Protein AF-A0A7C9NUC0-F1 (afdb_monomer)

Nearest PDB structures (foldseek):
  5qsu-assembly3_B  TM=4.603E-01  e=1.246E-01  Homo sapiens
  5qsv-assembly4_D  TM=4.803E-01  e=3.382E-01  Homo sapiens
  5qsu-assembly2_A  TM=4.669E-01  e=3.556E-01  Homo sapiens
  6qnx-assembly1_A  TM=5.138E-01  e=7.521E-01  Homo sapiens
  4pju-assembly1_A  TM=4.993E-01  e=2.493E+00  Homo sapiens

Structure (mmCIF, N/CA/C/O backbone):
data_AF-A0A7C9NUC0-F1
#
_entry.id   AF-A0A7C9NUC0-F1
#
loop_
_atom_site.group_PDB
_atom_site.id
_atom_site.type_symbol
_atom_site.label_atom_id
_atom_site.label_alt_id
_atom_site.label_comp_id
_atom_site.label_asym_id
_atom_site.label_entity_id
_atom_site.label_seq_id
_atom_site.pdbx_PDB_ins_code
_atom_site.Cartn_x
_atom_site.Cartn_y
_atom_site.Cartn_z
_atom_site.occupancy
_atom_site.B_iso_or_equiv
_atom_site.auth_seq_id
_atom_site.auth_comp_id
_atom_site.auth_asym_id
_atom_site.auth_atom_id
_atom_site.pdbx_PDB_model_num
ATOM 1 N N . MET A 1 1 ? -15.588 -5.111 8.186 1.00 66.38 1 MET A N 1
ATOM 2 C CA . MET A 1 1 ? -14.900 -4.968 9.489 1.00 66.38 1 MET A CA 1
ATOM 3 C C . MET A 1 1 ? -15.494 -3.888 10.402 1.00 66.38 1 MET A C 1
ATOM 5 O O . MET A 1 1 ? -15.656 -4.161 11.584 1.00 66.38 1 MET A O 1
ATOM 9 N N . ALA A 1 2 ? -15.880 -2.711 9.882 1.00 66.44 2 ALA A N 1
ATOM 10 C CA . ALA A 1 2 ? -16.471 -1.607 10.663 1.00 66.44 2 ALA A CA 1
ATOM 11 C C . ALA A 1 2 ? -17.592 -2.031 11.632 1.00 66.44 2 ALA A C 1
ATOM 13 O O . ALA A 1 2 ? -17.482 -1.802 12.828 1.00 66.44 2 ALA A O 1
ATOM 14 N N . LYS A 1 3 ? -18.603 -2.763 11.139 1.00 72.12 3 LYS A N 1
ATOM 15 C CA . LYS A 1 3 ? -19.740 -3.233 11.955 1.00 72.12 3 LYS A CA 1
ATOM 16 C C . LYS A 1 3 ? -19.327 -4.119 13.139 1.00 72.12 3 LYS A C 1
ATOM 18 O O . LYS A 1 3 ? -19.932 -4.045 14.199 1.00 72.12 3 LYS A O 1
ATOM 23 N N . ILE A 1 4 ? -18.292 -4.950 12.968 1.00 71.19 4 ILE A N 1
ATOM 24 C CA . ILE A 1 4 ? -17.773 -5.813 14.043 1.00 71.19 4 ILE A CA 1
ATOM 25 C C . ILE A 1 4 ? -17.017 -4.965 15.064 1.00 71.19 4 ILE A C 1
ATOM 27 O O . ILE A 1 4 ? -17.212 -5.146 16.255 1.00 71.19 4 ILE A O 1
ATOM 31 N N . ALA A 1 5 ? -16.191 -4.019 14.611 1.00 70.19 5 ALA A N 1
ATOM 32 C CA . ALA A 1 5 ? -15.459 -3.106 15.487 1.00 70.19 5 ALA A CA 1
ATOM 33 C C . ALA A 1 5 ? -16.398 -2.182 16.288 1.00 70.19 5 ALA A C 1
ATOM 35 O O . ALA A 1 5 ? -16.154 -1.893 17.456 1.00 70.19 5 ALA A O 1
ATOM 36 N N . GLU A 1 6 ? -17.495 -1.732 15.684 1.00 77.50 6 GLU A N 1
ATOM 37 C CA . GLU A 1 6 ? -18.514 -0.929 16.363 1.00 77.50 6 GLU A CA 1
ATOM 38 C C . GLU A 1 6 ? -19.279 -1.730 17.420 1.00 77.50 6 GLU A C 1
ATOM 40 O O . GLU A 1 6 ? -19.514 -1.203 18.505 1.00 77.50 6 GLU A O 1
ATOM 45 N N . ALA A 1 7 ? -19.610 -2.992 17.132 1.00 77.62 7 ALA A N 1
ATOM 46 C CA . ALA A 1 7 ? -20.340 -3.863 18.052 1.00 77.62 7 ALA A CA 1
ATOM 47 C C . ALA A 1 7 ? -19.453 -4.459 19.165 1.00 77.62 7 ALA A C 1
ATOM 49 O O . ALA A 1 7 ? -19.834 -4.441 20.331 1.00 77.62 7 ALA A O 1
ATOM 50 N N . GLU A 1 8 ? -18.266 -4.969 18.822 1.00 89.44 8 GLU A N 1
ATOM 51 C CA . GLU A 1 8 ? -17.305 -5.618 19.725 1.00 89.44 8 GLU A CA 1
ATOM 52 C C . GLU A 1 8 ? -15.861 -5.401 19.233 1.00 89.44 8 GLU A C 1
ATOM 54 O O . GLU A 1 8 ? -15.294 -6.208 18.485 1.00 89.44 8 GLU A O 1
ATOM 59 N N . MET A 1 9 ? -15.217 -4.334 19.718 1.00 92.25 9 MET A N 1
ATOM 60 C CA . MET A 1 9 ? -13.815 -4.039 19.387 1.00 92.25 9 MET A CA 1
ATOM 61 C C . MET A 1 9 ? -12.869 -5.209 19.677 1.00 92.25 9 MET A C 1
ATOM 63 O O . MET A 1 9 ? -11.966 -5.457 18.885 1.00 92.25 9 MET A O 1
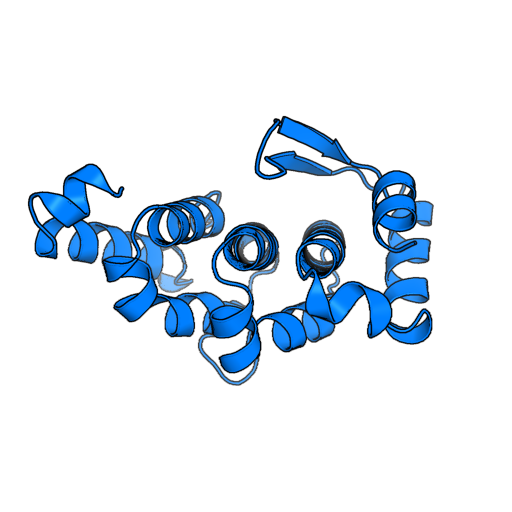ATOM 67 N N . GLU A 1 10 ? -13.075 -5.970 20.756 1.00 92.38 10 GLU A N 1
ATOM 68 C CA . GLU A 1 10 ? -12.167 -7.076 21.080 1.00 92.38 10 GLU A CA 1
ATOM 69 C C . GLU A 1 10 ? -12.236 -8.210 20.051 1.00 92.38 10 GLU A C 1
ATOM 71 O O . GLU A 1 10 ? -11.204 -8.766 19.673 1.00 92.38 10 GLU A O 1
ATOM 76 N N . ARG A 1 11 ? -13.420 -8.496 19.491 1.00 91.44 11 ARG A N 1
ATOM 77 C CA . ARG A 1 11 ? -13.532 -9.443 18.370 1.00 91.44 11 ARG A CA 1
ATOM 78 C C . ARG A 1 11 ? -12.803 -8.930 17.138 1.00 91.44 11 ARG A C 1
ATOM 80 O O . ARG A 1 11 ? -12.130 -9.705 16.459 1.00 91.44 11 ARG A O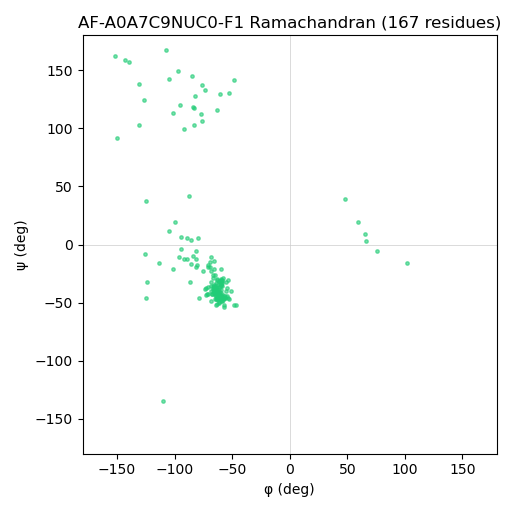 1
ATOM 87 N N . ALA A 1 12 ? -12.899 -7.630 16.869 1.00 93.06 12 ALA A N 1
ATOM 88 C CA . ALA A 1 12 ? -12.171 -7.022 15.767 1.00 93.06 12 ALA A CA 1
ATOM 89 C C . ALA A 1 12 ? -10.645 -7.141 15.956 1.00 93.06 12 ALA A C 1
ATOM 91 O O . ALA A 1 12 ? -9.950 -7.524 15.015 1.00 93.06 12 ALA A O 1
ATOM 92 N N . ARG A 1 13 ? -10.131 -6.928 17.175 1.00 95.44 13 ARG A N 1
ATOM 93 C CA . ARG A 1 13 ? -8.708 -7.132 17.503 1.00 95.44 13 ARG A CA 1
ATOM 94 C C . ARG A 1 13 ? -8.268 -8.584 17.354 1.00 95.44 13 ARG A C 1
ATOM 96 O O . ARG A 1 13 ? -7.185 -8.827 16.835 1.00 95.44 13 ARG A O 1
ATOM 103 N N . ILE A 1 14 ? -9.094 -9.557 17.753 1.00 95.62 14 ILE A N 1
ATOM 104 C CA . ILE A 1 14 ? -8.794 -10.987 17.548 1.00 95.62 14 ILE A CA 1
ATOM 105 C C . ILE A 1 14 ? -8.576 -11.285 16.063 1.00 95.62 14 ILE A C 1
ATOM 107 O O . ILE A 1 14 ? -7.626 -11.982 15.712 1.00 95.62 14 ILE A O 1
ATOM 111 N N . ILE A 1 15 ? -9.431 -10.754 15.188 1.00 94.12 15 ILE A N 1
ATOM 112 C CA . ILE A 1 15 ? -9.296 -10.948 13.740 1.00 94.12 15 ILE A CA 1
ATOM 113 C C . ILE A 1 15 ? -8.007 -10.293 13.226 1.00 94.12 15 ILE A C 1
ATOM 115 O O . ILE A 1 15 ? -7.275 -10.935 12.481 1.00 94.12 15 ILE A O 1
ATOM 119 N N . ILE A 1 16 ? -7.682 -9.072 13.662 1.00 96.31 16 ILE A N 1
ATOM 120 C CA . ILE A 1 16 ? -6.427 -8.409 13.271 1.00 96.31 16 ILE A CA 1
ATOM 121 C C . ILE A 1 16 ? -5.206 -9.202 13.744 1.00 96.31 16 ILE A C 1
ATOM 123 O O . ILE A 1 16 ? -4.309 -9.459 12.949 1.00 96.31 16 ILE A O 1
ATOM 127 N N . ARG A 1 17 ? -5.196 -9.692 14.989 1.00 95.50 17 ARG A N 1
ATOM 128 C CA . ARG A 1 17 ? -4.115 -10.555 15.497 1.00 95.50 17 ARG A CA 1
ATOM 129 C C . ARG A 1 17 ? -3.963 -11.841 14.680 1.00 95.50 17 ARG A C 1
ATOM 131 O O . ARG A 1 17 ? -2.844 -12.298 14.480 1.00 95.50 17 ARG A O 1
ATOM 138 N N . ARG A 1 18 ? -5.062 -12.410 14.169 1.00 93.94 18 ARG A N 1
ATOM 139 C CA . ARG A 1 18 ? -5.005 -13.559 13.247 1.00 93.94 18 ARG A CA 1
ATOM 140 C C . ARG A 1 18 ? -4.397 -13.182 11.898 1.00 93.94 18 ARG A C 1
ATOM 142 O O . ARG A 1 18 ? -3.577 -13.939 11.401 1.00 93.94 18 ARG A O 1
ATOM 149 N N . LEU A 1 19 ? -4.763 -12.032 11.328 1.00 94.88 19 LEU A N 1
ATOM 150 C CA . LEU A 1 19 ? -4.150 -11.525 10.092 1.00 94.88 19 LEU A CA 1
ATOM 151 C C . LEU A 1 19 ? -2.642 -11.304 10.283 1.00 94.88 19 LEU A C 1
ATOM 153 O O . LEU A 1 19 ? -1.857 -11.780 9.474 1.00 94.88 19 LEU A O 1
ATOM 157 N N . MET A 1 20 ? -2.234 -10.685 11.394 1.00 94.12 20 MET A N 1
ATOM 158 C CA . MET A 1 20 ? -0.820 -10.505 11.747 1.00 94.12 20 MET A CA 1
ATOM 159 C C . MET A 1 20 ? -0.074 -11.837 11.864 1.00 94.12 20 MET A C 1
ATOM 161 O O . MET A 1 20 ? 1.037 -11.957 11.363 1.00 94.12 20 MET A O 1
ATOM 165 N N . TRP A 1 21 ? -0.686 -12.849 12.491 1.00 91.38 21 TRP A N 1
ATOM 166 C CA . TRP A 1 21 ? -0.093 -14.184 12.568 1.00 91.38 21 TRP A CA 1
ATOM 167 C C . TRP A 1 21 ? 0.063 -14.825 11.186 1.00 91.38 21 TRP A C 1
ATOM 169 O O . TRP A 1 21 ? 1.095 -15.416 10.916 1.00 91.38 21 TRP A O 1
ATOM 179 N N . MET A 1 22 ? -0.916 -14.676 10.290 1.00 90.69 22 MET A N 1
ATOM 180 C CA . MET A 1 22 ? -0.830 -15.217 8.925 1.00 90.69 22 MET A CA 1
ATOM 181 C C . MET A 1 22 ? 0.202 -14.506 8.038 1.00 90.69 22 MET A C 1
ATOM 183 O O . MET A 1 22 ? 0.598 -15.069 7.023 1.00 90.69 22 MET A O 1
ATOM 187 N N . LEU A 1 23 ? 0.618 -13.287 8.395 1.00 89.31 23 LEU A N 1
ATOM 188 C CA . LEU A 1 23 ? 1.748 -12.605 7.756 1.00 89.31 23 LEU A CA 1
ATOM 189 C C . LEU A 1 23 ? 3.099 -13.066 8.312 1.00 89.31 23 LEU A C 1
ATOM 191 O O . LEU A 1 23 ? 4.121 -12.753 7.721 1.00 89.31 23 LEU A O 1
ATOM 195 N N . ASN A 1 24 ? 3.125 -13.793 9.430 1.00 84.19 24 ASN A N 1
ATOM 196 C CA . ASN A 1 24 ? 4.364 -14.342 9.964 1.00 84.19 24 ASN A CA 1
ATOM 197 C C . ASN A 1 24 ? 4.794 -15.572 9.145 1.00 84.19 24 ASN A C 1
ATOM 199 O O . ASN A 1 24 ? 3.970 -16.439 8.833 1.00 84.19 24 ASN A O 1
ATOM 203 N N . GLU A 1 25 ? 6.087 -15.674 8.848 1.00 73.12 25 GLU A N 1
ATOM 204 C CA . GLU A 1 25 ? 6.694 -16.804 8.137 1.00 73.12 25 GLU A CA 1
ATOM 205 C C . GLU A 1 25 ? 6.495 -18.133 8.884 1.00 73.12 25 GLU A C 1
ATOM 207 O O . GLU A 1 25 ? 6.291 -19.179 8.265 1.00 73.12 25 GLU A O 1
ATOM 212 N N . GLU A 1 26 ? 6.434 -18.093 10.219 1.00 74.81 26 GLU A N 1
ATOM 213 C CA . GLU A 1 26 ? 6.168 -19.265 11.068 1.00 74.81 26 GLU A CA 1
ATOM 214 C C . GLU A 1 26 ? 4.755 -19.849 10.897 1.00 74.81 26 GLU A C 1
ATOM 216 O O . GLU A 1 26 ? 4.483 -20.969 11.335 1.00 74.81 26 GLU A O 1
ATOM 221 N N . SER A 1 27 ? 3.832 -19.122 10.261 1.00 75.31 27 SER A N 1
ATOM 222 C CA . SER A 1 27 ? 2.452 -19.584 10.083 1.00 75.31 27 SER A CA 1
ATOM 223 C C . SER A 1 27 ? 2.314 -20.742 9.091 1.00 75.31 27 SER A C 1
ATOM 225 O O . SER A 1 27 ? 1.275 -21.406 9.073 1.00 75.31 27 SER A O 1
ATOM 227 N N . GLY A 1 28 ? 3.329 -20.974 8.248 1.00 66.56 28 GLY A N 1
ATOM 228 C CA . GLY A 1 28 ? 3.306 -21.986 7.187 1.00 66.56 28 GLY A CA 1
ATOM 229 C C . GLY A 1 28 ? 2.300 -21.702 6.060 1.00 66.56 28 GLY A C 1
ATOM 230 O O . GLY A 1 28 ? 2.147 -22.524 5.155 1.00 66.56 28 GLY A O 1
ATOM 231 N N . GLY A 1 29 ? 1.602 -20.562 6.101 1.00 69.75 29 GLY A N 1
ATOM 232 C CA . GLY A 1 29 ? 0.685 -20.103 5.063 1.00 69.75 29 GLY A CA 1
ATOM 233 C C . GLY A 1 29 ? 1.356 -19.104 4.124 1.00 69.75 29 GLY A C 1
ATOM 234 O O . GLY A 1 29 ? 2.211 -18.330 4.529 1.00 69.75 29 GLY A O 1
ATOM 235 N N . MET A 1 30 ? 0.941 -19.071 2.857 1.00 67.81 30 MET A N 1
ATOM 236 C CA . MET A 1 30 ? 1.545 -18.170 1.864 1.00 67.81 30 MET A CA 1
ATOM 237 C C . MET A 1 30 ? 1.034 -16.706 1.941 1.00 67.81 30 MET A C 1
ATOM 239 O O . MET A 1 30 ? 1.352 -15.909 1.066 1.00 67.81 30 MET A O 1
ATOM 243 N N . GLY A 1 31 ? 0.207 -16.346 2.934 1.00 72.81 31 GLY A N 1
ATOM 244 C CA . GLY A 1 31 ? -0.205 -14.953 3.201 1.00 72.81 31 GLY A CA 1
ATOM 245 C C . GLY A 1 31 ? -1.066 -14.249 2.133 1.00 72.81 31 GLY A C 1
ATOM 246 O O . GLY A 1 31 ? -1.291 -13.044 2.236 1.00 72.81 31 GLY A O 1
ATOM 247 N N . TRP A 1 32 ? -1.568 -14.956 1.112 1.00 82.56 32 TRP A N 1
ATOM 248 C CA . TRP A 1 32 ? -2.317 -14.354 -0.005 1.00 82.56 32 TRP A CA 1
ATOM 249 C C . TRP A 1 32 ? -3.590 -13.653 0.475 1.00 82.56 32 TRP A C 1
ATOM 251 O O . TRP A 1 32 ? -4.397 -14.244 1.194 1.00 82.56 32 TRP A O 1
ATOM 261 N N . GLY A 1 33 ? -3.795 -12.404 0.055 1.00 88.75 33 GLY A N 1
ATOM 262 C CA . GLY A 1 33 ? -4.985 -11.626 0.411 1.00 88.75 33 GLY A CA 1
ATOM 263 C C . GLY A 1 33 ? -4.987 -11.087 1.847 1.00 88.75 33 GLY A C 1
ATOM 264 O O . GLY A 1 33 ? -5.910 -10.362 2.226 1.00 88.75 33 GLY A O 1
ATOM 265 N N . VAL A 1 34 ? -3.998 -11.449 2.676 1.00 94.31 34 VAL A N 1
ATOM 266 C CA . VAL A 1 34 ? -3.957 -11.052 4.090 1.00 94.31 34 VAL A CA 1
ATOM 267 C C . VAL A 1 34 ? -3.624 -9.570 4.226 1.00 94.31 34 VAL A C 1
ATOM 269 O O . VAL A 1 34 ? -4.279 -8.881 5.010 1.00 94.31 34 VAL A O 1
ATOM 272 N N . GLY A 1 35 ? -2.663 -9.069 3.443 1.00 96.19 35 GLY A N 1
ATOM 273 C CA . GLY A 1 35 ? -2.324 -7.645 3.404 1.00 96.19 35 GLY A CA 1
ATOM 274 C C . GLY A 1 35 ? -3.527 -6.798 2.987 1.00 96.19 35 GLY A C 1
ATOM 275 O O . GLY A 1 35 ? -3.913 -5.871 3.697 1.00 96.19 35 GLY A O 1
ATOM 276 N N . GLU A 1 36 ? -4.208 -7.191 1.914 1.00 96.94 36 GLU A N 1
ATOM 277 C CA . GLU A 1 36 ? -5.387 -6.501 1.394 1.00 96.94 36 GLU A CA 1
ATOM 278 C C . GLU A 1 36 ? -6.540 -6.503 2.406 1.00 96.94 36 GLU A C 1
ATOM 280 O O . GLU A 1 36 ? -7.136 -5.460 2.686 1.00 96.94 36 GLU A O 1
ATOM 285 N N . GLY A 1 37 ? -6.830 -7.659 3.011 1.00 96.62 37 GLY A N 1
ATOM 286 C CA . GLY A 1 37 ? -7.873 -7.786 4.029 1.00 96.62 37 GLY A CA 1
ATOM 287 C C . GLY A 1 37 ? -7.582 -6.968 5.289 1.00 96.62 37 GLY A C 1
ATOM 288 O O . GLY A 1 37 ? -8.500 -6.391 5.882 1.00 96.62 37 GLY A O 1
ATOM 289 N N . TYR A 1 38 ? -6.313 -6.880 5.688 1.00 97.81 38 TYR A N 1
ATOM 290 C CA . TYR A 1 38 ? -5.881 -6.046 6.805 1.00 97.81 38 TYR A CA 1
ATOM 291 C C . TYR A 1 38 ? -6.024 -4.557 6.452 1.00 97.81 38 TYR A C 1
ATOM 293 O O . TYR A 1 38 ? -6.681 -3.827 7.198 1.00 97.81 38 TYR A O 1
ATOM 301 N N . ALA A 1 39 ? -5.546 -4.107 5.292 1.00 98.31 39 ALA A N 1
ATOM 302 C CA . ALA A 1 39 ? -5.735 -2.724 4.853 1.00 98.31 39 ALA A CA 1
ATOM 303 C C . ALA A 1 39 ? -7.213 -2.326 4.777 1.00 98.31 39 ALA A C 1
ATOM 305 O O . ALA A 1 39 ? -7.585 -1.292 5.324 1.00 98.31 39 ALA A O 1
ATOM 306 N N . GLU A 1 40 ? -8.083 -3.155 4.197 1.00 97.88 40 GLU A N 1
ATOM 307 C CA . GLU A 1 40 ? -9.526 -2.880 4.121 1.00 97.88 40 GLU A CA 1
ATOM 308 C C . GLU A 1 40 ? -10.187 -2.838 5.508 1.00 97.88 40 GLU A C 1
ATOM 310 O O . GLU A 1 40 ? -11.088 -2.031 5.770 1.00 97.88 40 GLU A O 1
ATOM 315 N N . ALA A 1 41 ? -9.720 -3.664 6.448 1.00 97.75 41 ALA A N 1
ATOM 316 C CA . ALA A 1 41 ? -10.164 -3.591 7.834 1.00 97.75 41 ALA A CA 1
ATOM 317 C C . ALA A 1 41 ? -9.837 -2.234 8.475 1.00 97.75 41 ALA A C 1
ATOM 319 O O . ALA A 1 41 ? -10.700 -1.667 9.157 1.00 97.75 41 ALA A O 1
ATOM 320 N N . LEU A 1 42 ? -8.632 -1.711 8.234 1.00 98.50 42 LEU A N 1
ATOM 321 C CA . LEU A 1 42 ? -8.208 -0.392 8.706 1.00 98.50 42 LEU A CA 1
ATOM 322 C C . LEU A 1 42 ? -8.935 0.735 7.960 1.00 98.50 42 LEU A C 1
ATOM 324 O O . LEU A 1 42 ? -9.431 1.661 8.599 1.00 98.50 42 LEU A O 1
ATOM 328 N N . PHE A 1 43 ? -9.085 0.620 6.639 1.00 98.25 43 PHE A N 1
ATOM 329 C CA . PHE A 1 43 ? -9.761 1.591 5.774 1.00 98.25 43 PHE A CA 1
ATOM 330 C C . PHE A 1 43 ? -11.194 1.878 6.241 1.00 98.25 43 PHE A C 1
ATOM 332 O O . PHE A 1 43 ? -11.667 3.020 6.230 1.00 98.25 43 PHE A O 1
ATOM 339 N N . HIS A 1 44 ? -11.895 0.832 6.678 1.00 96.81 44 HIS A N 1
ATOM 340 C CA . HIS A 1 44 ? -13.282 0.926 7.116 1.00 96.81 44 HIS A CA 1
ATOM 341 C C . HIS A 1 44 ? -13.464 1.182 8.618 1.00 96.81 44 HIS A C 1
ATOM 343 O O . HIS A 1 44 ? -14.579 1.503 9.025 1.00 96.81 44 HIS A O 1
ATOM 349 N N . SER A 1 45 ? -12.428 1.059 9.451 1.00 96.88 45 SER A N 1
ATOM 350 C CA . SER A 1 45 ? -12.537 1.232 10.905 1.00 96.88 45 SER A CA 1
ATOM 351 C C . SER A 1 45 ? -11.455 2.159 11.439 1.00 96.88 45 SER A C 1
ATOM 353 O O . SER A 1 45 ? -10.322 1.747 11.682 1.00 96.88 45 SER A O 1
ATOM 355 N N . GLU A 1 46 ? -11.832 3.405 11.731 1.00 95.12 46 GLU A N 1
ATOM 356 C CA . GLU A 1 46 ? -10.902 4.390 12.28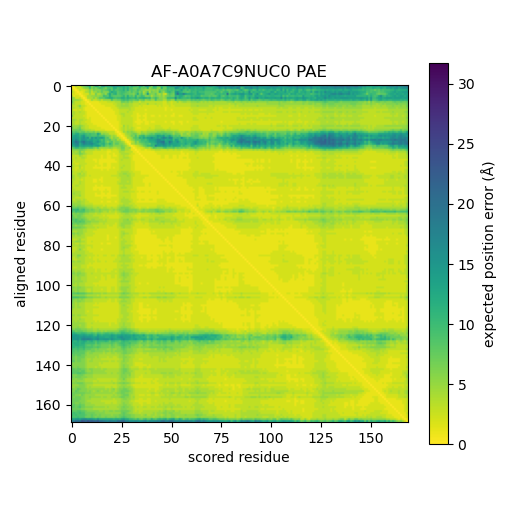9 1.00 95.12 46 GLU A CA 1
ATOM 357 C C . GLU A 1 46 ? -10.309 3.930 13.632 1.00 95.12 46 GLU A C 1
ATOM 359 O O . GLU A 1 46 ? -9.144 4.201 13.920 1.00 95.12 46 GLU A O 1
ATOM 364 N N . LYS A 1 47 ? -11.085 3.189 14.439 1.00 95.81 47 LYS A N 1
ATOM 365 C CA . LYS A 1 47 ? -10.609 2.624 15.709 1.00 95.81 47 LYS A CA 1
ATOM 366 C C . LYS A 1 47 ? -9.498 1.594 15.488 1.00 95.81 47 LYS A C 1
ATOM 368 O O . LYS A 1 47 ? -8.486 1.657 16.173 1.00 95.81 47 LYS A O 1
ATOM 373 N N . LEU A 1 48 ? -9.656 0.690 14.515 1.00 97.19 48 LEU A N 1
ATOM 374 C CA . LEU A 1 48 ? -8.598 -0.268 14.175 1.00 97.19 48 LEU A CA 1
ATOM 375 C C . LEU A 1 48 ? -7.393 0.443 13.562 1.00 97.19 48 LEU A C 1
ATOM 377 O O . LEU A 1 48 ? -6.267 0.165 13.952 1.00 97.19 48 LEU A O 1
ATOM 381 N N . LYS A 1 49 ? -7.615 1.405 12.658 1.00 97.88 49 LYS A N 1
ATOM 382 C CA . LYS A 1 49 ? -6.541 2.218 12.069 1.00 97.88 49 LYS A CA 1
ATOM 383 C C . LYS A 1 49 ? -5.687 2.883 13.147 1.00 97.88 49 LYS A C 1
ATOM 385 O O . LYS A 1 49 ? -4.466 2.832 13.061 1.00 97.88 49 LYS A O 1
ATOM 390 N N . LYS A 1 50 ? -6.305 3.455 14.187 1.00 97.50 50 LYS A N 1
ATOM 391 C CA . LYS A 1 50 ? -5.582 4.069 15.317 1.00 97.50 50 LYS A CA 1
ATOM 392 C C . LYS A 1 50 ? -4.671 3.090 16.062 1.00 97.50 50 LYS A C 1
ATOM 394 O O . LYS A 1 50 ? -3.620 3.508 16.526 1.00 97.50 50 LYS A O 1
ATOM 399 N N . GLU A 1 51 ? -5.061 1.824 16.177 1.00 97.69 51 GLU A N 1
ATOM 400 C CA . GLU A 1 51 ? -4.289 0.811 16.909 1.00 97.69 51 GLU A CA 1
ATOM 401 C C . GLU A 1 51 ? -3.221 0.127 16.045 1.00 97.69 51 GLU A C 1
ATOM 403 O O . GLU A 1 51 ? -2.174 -0.261 16.554 1.00 97.69 51 GLU A O 1
ATOM 408 N N . TYR A 1 52 ? -3.478 -0.025 14.745 1.00 98.38 52 TYR A N 1
ATOM 409 C CA . TYR A 1 52 ? -2.767 -1.003 13.922 1.00 98.38 52 TYR A CA 1
ATOM 410 C C . TYR A 1 52 ? -2.096 -0.439 12.669 1.00 98.38 52 TYR A C 1
ATOM 412 O O . TYR A 1 52 ? -1.335 -1.162 12.031 1.00 98.38 52 TYR A O 1
ATOM 420 N N . LEU A 1 53 ? -2.320 0.832 12.313 1.00 98.56 53 LEU A N 1
ATOM 421 C CA . LEU A 1 53 ? -1.722 1.414 11.106 1.00 98.56 53 LEU A CA 1
ATOM 422 C C . LEU A 1 53 ? -0.193 1.329 11.123 1.00 98.56 53 LEU A C 1
ATOM 424 O O . LEU A 1 53 ? 0.396 0.871 10.155 1.00 98.56 53 LEU A O 1
ATOM 428 N N . GLN A 1 54 ? 0.451 1.707 12.227 1.00 98.12 54 GLN A N 1
ATOM 429 C CA . GLN A 1 54 ? 1.912 1.659 12.323 1.00 98.12 54 GLN A CA 1
ATOM 430 C C . GLN A 1 54 ? 2.459 0.234 12.157 1.00 98.12 54 GLN A C 1
ATOM 432 O O . GLN A 1 54 ? 3.457 0.041 11.473 1.00 98.12 54 GLN A O 1
ATOM 437 N N . VAL A 1 55 ? 1.784 -0.762 12.742 1.00 97.62 55 VAL A N 1
ATOM 438 C CA . VAL A 1 55 ? 2.163 -2.177 12.607 1.00 97.62 55 VAL A CA 1
ATOM 439 C C . VAL A 1 55 ? 1.985 -2.652 11.167 1.00 97.62 55 VAL A C 1
ATOM 441 O O . VAL A 1 55 ? 2.829 -3.369 10.651 1.00 97.62 55 VAL A O 1
ATOM 444 N N . TYR A 1 56 ? 0.902 -2.239 10.506 1.00 98.06 56 TYR A N 1
ATOM 445 C CA . TYR A 1 56 ? 0.665 -2.555 9.101 1.00 98.06 56 TYR A CA 1
ATOM 446 C C . TYR A 1 56 ? 1.771 -1.994 8.195 1.00 98.06 56 TYR A C 1
ATOM 448 O O . TYR A 1 56 ? 2.305 -2.710 7.353 1.00 98.06 56 TYR A O 1
ATOM 456 N N . LEU A 1 57 ? 2.139 -0.722 8.388 1.00 98.19 57 LEU A N 1
ATOM 457 C CA . LEU A 1 57 ? 3.182 -0.065 7.596 1.00 98.19 57 LEU A CA 1
ATOM 458 C C . LEU A 1 57 ? 4.566 -0.678 7.841 1.00 98.19 57 LEU A C 1
ATOM 460 O O . LEU A 1 57 ? 5.356 -0.788 6.905 1.00 98.19 57 LEU A O 1
ATOM 464 N N . SER A 1 58 ? 4.853 -1.120 9.070 1.00 96.81 58 SER A N 1
ATOM 465 C CA . SER A 1 58 ? 6.175 -1.640 9.424 1.00 96.81 58 SER A CA 1
ATOM 466 C C . SER A 1 58 ? 6.528 -2.974 8.763 1.00 96.81 58 SER A C 1
ATOM 468 O O . SER A 1 58 ? 7.694 -3.355 8.809 1.00 96.81 58 SER A O 1
ATOM 470 N N . TYR A 1 59 ? 5.576 -3.665 8.125 1.00 96.69 59 TYR A N 1
ATOM 471 C CA . TYR A 1 59 ? 5.868 -4.864 7.333 1.00 96.69 59 TYR A CA 1
ATOM 472 C C . TYR A 1 59 ? 6.612 -4.568 6.020 1.00 96.69 59 TYR A C 1
ATOM 474 O O . TYR A 1 59 ? 7.238 -5.466 5.465 1.00 96.69 59 TYR A O 1
ATOM 482 N N . LEU A 1 60 ? 6.580 -3.322 5.530 1.00 96.75 60 LEU A N 1
ATOM 483 C CA . LEU A 1 60 ? 7.405 -2.859 4.402 1.00 96.75 60 LEU A CA 1
ATOM 484 C C . LEU A 1 60 ? 8.576 -1.982 4.852 1.00 96.75 60 LEU A C 1
ATOM 486 O O . LEU A 1 60 ? 9.213 -1.327 4.033 1.00 96.75 60 LEU A O 1
ATOM 490 N N . TRP A 1 61 ? 8.860 -1.932 6.149 1.00 96.50 61 TRP A N 1
ATOM 491 C CA . TRP A 1 61 ? 9.981 -1.166 6.669 1.00 96.50 61 TRP A CA 1
ATOM 492 C C . TRP A 1 61 ? 11.141 -2.119 6.980 1.00 96.50 61 TRP A C 1
ATOM 494 O O . TRP A 1 61 ? 10.975 -2.928 7.893 1.00 96.50 61 TRP A O 1
ATOM 504 N N . PRO A 1 62 ? 12.286 -2.051 6.265 1.00 92.88 62 PRO A N 1
ATOM 505 C CA . PRO A 1 62 ? 13.403 -2.987 6.445 1.00 92.88 62 PRO A CA 1
ATOM 506 C C . PRO A 1 62 ? 13.942 -3.071 7.877 1.00 92.88 62 PRO A C 1
ATOM 508 O O . PRO A 1 62 ? 14.358 -4.134 8.322 1.00 92.88 62 PRO A O 1
ATOM 511 N N . GLU A 1 63 ? 13.899 -1.973 8.629 1.00 91.44 63 GLU A N 1
ATOM 512 C CA . GLU A 1 63 ? 14.335 -1.927 10.029 1.00 91.44 63 GLU A CA 1
ATOM 513 C C . GLU A 1 63 ? 13.209 -2.259 11.035 1.00 91.44 63 GLU A C 1
ATOM 515 O O . GLU A 1 63 ? 13.390 -2.127 12.247 1.00 91.44 63 GLU A O 1
ATOM 520 N N . GLY A 1 64 ? 12.034 -2.659 10.540 1.00 89.50 64 GLY A N 1
ATOM 521 C CA . GLY A 1 64 ? 10.828 -2.944 11.314 1.00 89.50 64 GLY A CA 1
ATOM 522 C C . GLY A 1 64 ? 10.449 -4.426 11.355 1.00 89.50 64 GLY A C 1
ATOM 523 O O . GLY A 1 64 ? 11.280 -5.301 11.576 1.00 89.50 64 GLY A O 1
ATOM 524 N N . ASN A 1 65 ? 9.158 -4.713 11.144 1.00 92.06 65 ASN A N 1
ATOM 525 C CA . ASN A 1 65 ? 8.635 -6.086 11.064 1.00 92.06 65 ASN A CA 1
ATOM 526 C C . ASN A 1 65 ? 8.738 -6.606 9.625 1.00 92.06 65 ASN A C 1
ATOM 528 O O . ASN A 1 65 ? 7.769 -7.159 9.107 1.00 92.06 65 ASN A O 1
ATOM 532 N N . TYR A 1 66 ? 9.852 -6.319 8.957 1.00 94.31 66 TYR A N 1
ATOM 533 C CA . TYR A 1 66 ? 9.983 -6.469 7.518 1.00 94.31 66 TYR A CA 1
ATOM 534 C C . TYR A 1 66 ? 9.593 -7.872 7.049 1.00 94.31 66 TYR A C 1
ATOM 536 O O . TYR A 1 66 ? 10.038 -8.877 7.602 1.00 94.31 66 TYR A O 1
ATOM 544 N N . LEU A 1 67 ? 8.734 -7.928 6.034 1.00 91.69 67 LEU A N 1
ATOM 545 C CA . LEU A 1 67 ? 8.288 -9.181 5.452 1.00 91.69 67 LEU A CA 1
ATOM 546 C C . LEU A 1 67 ? 9.206 -9.551 4.293 1.00 91.69 67 LEU A C 1
ATOM 548 O O . LEU A 1 67 ? 9.035 -9.032 3.194 1.00 91.69 67 LEU A O 1
ATOM 552 N N . GLU A 1 68 ? 10.162 -10.447 4.527 1.00 90.38 68 GLU A N 1
ATOM 553 C CA . GLU A 1 68 ? 11.196 -10.807 3.543 1.00 90.38 68 GLU A CA 1
ATOM 554 C C . GLU A 1 68 ? 10.613 -11.452 2.280 1.00 90.38 68 GLU A C 1
ATOM 556 O O . GLU A 1 68 ? 11.162 -11.293 1.193 1.00 90.38 68 GLU A O 1
ATOM 561 N N . PHE A 1 69 ? 9.482 -12.157 2.397 1.00 90.69 69 PHE A N 1
ATOM 562 C CA . PHE A 1 69 ? 8.842 -12.852 1.282 1.00 90.69 69 PHE A CA 1
ATOM 563 C C . PHE A 1 69 ? 8.091 -11.889 0.330 1.00 90.69 69 PHE A C 1
ATOM 565 O O . PHE A 1 69 ? 6.969 -11.463 0.645 1.00 90.69 69 PHE A O 1
ATOM 572 N N . PRO A 1 70 ? 8.612 -11.594 -0.885 1.00 91.88 70 PRO A N 1
ATOM 573 C CA . PRO A 1 70 ? 8.055 -10.543 -1.745 1.00 91.88 70 PRO A CA 1
ATOM 574 C C . PRO A 1 70 ? 6.595 -10.754 -2.181 1.00 91.88 70 PRO A C 1
ATOM 576 O O . PRO A 1 70 ? 5.836 -9.784 -2.212 1.00 91.88 70 PRO A O 1
ATOM 579 N N . PRO A 1 71 ? 6.112 -11.982 -2.463 1.00 91.31 71 PRO A N 1
ATOM 580 C CA . PRO A 1 71 ? 4.707 -12.178 -2.810 1.00 91.31 71 PRO A CA 1
ATOM 581 C C . PRO A 1 71 ? 3.720 -11.709 -1.736 1.00 91.31 71 PRO A C 1
ATOM 583 O O . PRO A 1 71 ? 2.635 -11.242 -2.083 1.00 91.31 71 PRO A O 1
ATOM 586 N N . ALA A 1 72 ? 4.090 -11.772 -0.456 1.00 90.88 72 ALA A N 1
ATOM 587 C CA . ALA A 1 72 ? 3.240 -11.289 0.627 1.00 90.88 72 ALA A CA 1
ATOM 588 C C . ALA A 1 72 ? 3.336 -9.759 0.822 1.00 90.88 72 ALA A C 1
ATOM 590 O O . ALA A 1 72 ? 2.397 -9.140 1.327 1.00 90.88 72 ALA A O 1
ATOM 591 N N . GLN A 1 73 ? 4.400 -9.117 0.322 1.00 95.44 73 GLN A N 1
ATOM 592 C CA . GLN A 1 73 ? 4.524 -7.654 0.269 1.00 95.44 73 GLN A CA 1
ATOM 593 C C . GLN A 1 73 ? 3.539 -7.002 -0.712 1.00 95.44 73 GLN A C 1
ATOM 595 O O . GLN A 1 73 ? 3.217 -5.826 -0.563 1.00 95.44 73 GLN A O 1
ATOM 600 N N . ARG A 1 74 ? 3.030 -7.739 -1.710 1.00 96.69 74 ARG A N 1
ATOM 601 C CA . ARG A 1 74 ? 2.132 -7.200 -2.751 1.00 96.69 74 ARG A CA 1
ATOM 602 C C . ARG A 1 74 ? 0.878 -6.563 -2.149 1.00 96.69 74 ARG A C 1
ATOM 604 O O . ARG A 1 74 ? 0.590 -5.395 -2.408 1.00 96.69 74 ARG A O 1
ATOM 611 N N . GLY A 1 75 ? 0.180 -7.311 -1.294 1.00 96.56 75 GLY A N 1
ATOM 612 C CA . GLY A 1 75 ? -1.013 -6.825 -0.601 1.00 96.56 75 GLY A CA 1
ATOM 613 C C . GLY A 1 75 ? -0.711 -5.676 0.355 1.00 96.56 75 GLY A C 1
ATOM 614 O O . GLY A 1 75 ? -1.515 -4.753 0.489 1.00 96.56 75 GLY A O 1
ATOM 615 N N . LEU A 1 76 ? 0.481 -5.690 0.962 1.00 97.62 76 LEU A N 1
ATOM 616 C CA . LEU A 1 76 ? 0.959 -4.607 1.813 1.00 97.62 76 LEU A CA 1
ATOM 617 C C . LEU A 1 76 ? 1.132 -3.313 1.021 1.00 97.62 76 LEU A C 1
ATOM 619 O O . LEU A 1 76 ? 0.526 -2.307 1.392 1.00 97.62 76 LEU A O 1
ATOM 623 N N . ALA A 1 77 ? 1.866 -3.370 -0.094 1.00 98.38 77 ALA A N 1
ATOM 624 C CA . ALA A 1 77 ? 2.130 -2.232 -0.968 1.00 98.38 77 ALA A CA 1
ATOM 625 C C . ALA A 1 77 ? 0.817 -1.617 -1.456 1.00 98.38 77 ALA A C 1
ATOM 627 O O . ALA A 1 77 ? 0.573 -0.442 -1.193 1.00 98.38 77 ALA A O 1
ATOM 628 N N . TRP A 1 78 ? -0.071 -2.432 -2.041 1.00 98.56 78 TRP A N 1
ATOM 629 C CA . TRP A 1 78 ? -1.418 -2.002 -2.435 1.00 98.56 78 TRP A CA 1
ATOM 630 C C . TRP A 1 78 ? -2.179 -1.349 -1.276 1.00 98.56 78 TRP A C 1
ATOM 632 O O . TRP A 1 78 ? -2.770 -0.278 -1.424 1.00 98.56 78 TRP A O 1
ATOM 642 N N . GLY A 1 79 ? -2.152 -1.970 -0.099 1.00 98.56 79 GLY A N 1
ATOM 643 C CA . GLY A 1 79 ? -2.918 -1.485 1.035 1.00 98.56 79 GLY A CA 1
ATOM 644 C C . GLY A 1 79 ? -2.442 -0.135 1.570 1.00 98.56 79 GLY A C 1
ATOM 645 O O . GLY A 1 79 ? -3.275 0.631 2.047 1.00 98.56 79 GLY A O 1
ATOM 646 N N . ILE A 1 80 ? -1.157 0.218 1.437 1.00 98.69 80 ILE A N 1
ATOM 647 C CA . ILE A 1 80 ? -0.687 1.578 1.758 1.00 98.69 80 ILE A CA 1
ATOM 648 C C . ILE A 1 80 ? -1.342 2.598 0.821 1.00 98.69 80 ILE A C 1
ATOM 650 O O . ILE A 1 80 ? -1.879 3.597 1.302 1.00 98.69 80 ILE A O 1
ATOM 654 N N . GLY A 1 81 ? -1.362 2.336 -0.490 1.00 98.25 81 GLY A N 1
ATOM 655 C CA . GLY A 1 81 ? -2.043 3.196 -1.463 1.00 98.25 81 GLY A CA 1
ATOM 656 C C . GLY A 1 81 ? -3.535 3.321 -1.173 1.00 98.25 81 GLY A C 1
ATOM 657 O O . GLY A 1 81 ? -4.081 4.423 -1.132 1.00 98.25 81 GLY A O 1
ATOM 658 N N . ARG A 1 82 ? -4.190 2.197 -0.868 1.00 98.38 82 ARG A N 1
ATOM 659 C CA . ARG A 1 82 ? -5.600 2.171 -0.473 1.00 98.38 82 ARG A CA 1
ATOM 660 C C . ARG A 1 82 ? -5.866 2.995 0.789 1.00 98.38 82 ARG A C 1
ATOM 662 O O . ARG A 1 82 ? -6.827 3.758 0.831 1.00 98.38 82 ARG A O 1
ATOM 669 N N . LEU A 1 83 ? -5.021 2.877 1.811 1.00 98.75 83 LEU A N 1
ATOM 670 C CA . LEU A 1 83 ? -5.141 3.647 3.050 1.00 98.75 83 LEU A CA 1
ATOM 671 C C . LEU A 1 83 ? -4.891 5.138 2.823 1.00 98.75 83 LEU A C 1
ATOM 673 O O . LEU A 1 83 ? -5.611 5.951 3.401 1.00 98.75 83 LEU A O 1
ATOM 677 N N . ALA A 1 84 ? -3.953 5.503 1.947 1.00 98.19 84 ALA A N 1
ATOM 678 C CA . ALA A 1 84 ? -3.676 6.893 1.594 1.00 98.19 84 ALA A CA 1
ATOM 679 C C . ALA A 1 84 ? -4.895 7.602 0.984 1.00 98.19 84 ALA A C 1
ATOM 681 O O . ALA A 1 84 ? -5.102 8.780 1.246 1.00 98.19 84 ALA A O 1
ATOM 682 N N . GLN A 1 85 ? -5.784 6.890 0.279 1.00 97.62 85 GLN A N 1
ATOM 683 C CA . GLN A 1 85 ? -7.018 7.482 -0.262 1.00 97.62 85 GLN A CA 1
ATOM 684 C C . GLN A 1 85 ? -7.943 8.086 0.815 1.00 97.62 85 GLN A C 1
ATOM 686 O O . GLN A 1 85 ? -8.790 8.922 0.491 1.00 97.62 85 GLN A O 1
ATOM 691 N N . ARG A 1 86 ? -7.808 7.673 2.087 1.00 97.94 86 ARG A N 1
ATOM 692 C CA . ARG A 1 86 ? -8.629 8.160 3.211 1.00 97.94 86 ARG A CA 1
ATOM 693 C C . ARG A 1 86 ? -7.831 8.749 4.377 1.00 97.94 86 ARG A C 1
ATOM 695 O O . ARG A 1 86 ? -8.337 9.643 5.046 1.00 97.94 86 ARG A O 1
ATOM 702 N N . TYR A 1 87 ? -6.636 8.234 4.637 1.00 98.31 87 TYR A N 1
ATOM 703 C CA . TYR A 1 87 ? -5.806 8.536 5.808 1.00 98.31 87 TYR A CA 1
ATOM 704 C C . TYR A 1 87 ? -4.412 9.024 5.391 1.00 98.31 87 TYR A C 1
ATOM 706 O O . TYR A 1 87 ? -3.407 8.643 5.989 1.00 98.31 87 TYR A O 1
ATOM 714 N N . GLU A 1 88 ? -4.349 9.811 4.313 1.00 97.75 88 GLU A N 1
ATOM 715 C CA . GLU A 1 88 ? -3.108 10.313 3.715 1.00 97.75 88 GLU A CA 1
ATOM 716 C C . GLU A 1 88 ? -2.155 10.920 4.752 1.00 97.75 88 GLU A C 1
ATOM 718 O O . GLU A 1 88 ? -1.000 10.506 4.841 1.00 97.75 88 GLU A O 1
ATOM 723 N N . GLU A 1 89 ? -2.647 11.852 5.572 1.00 97.88 89 GLU A N 1
ATOM 724 C CA . GLU A 1 89 ? -1.837 12.554 6.572 1.00 97.88 89 GLU A CA 1
ATOM 725 C C . GLU A 1 89 ? -1.217 11.588 7.587 1.00 97.88 89 GLU A C 1
ATOM 727 O O . GLU A 1 89 ? -0.033 11.698 7.912 1.00 97.88 89 GLU A O 1
ATOM 732 N N . GLU A 1 90 ? -1.982 10.611 8.081 1.00 98.50 90 GLU A N 1
ATOM 733 C CA . GLU A 1 90 ? -1.471 9.635 9.041 1.00 98.50 90 GLU A CA 1
ATOM 734 C C . GLU A 1 90 ? -0.483 8.652 8.415 1.00 98.50 90 GLU A C 1
ATOM 736 O O . GLU A 1 90 ? 0.495 8.285 9.069 1.00 98.50 90 GLU A O 1
ATOM 741 N N . VAL A 1 91 ? -0.704 8.242 7.163 1.00 98.50 91 VAL A N 1
ATOM 742 C CA . VAL A 1 91 ? 0.240 7.383 6.433 1.00 98.50 91 VAL A CA 1
ATOM 743 C C . VAL A 1 91 ? 1.548 8.134 6.174 1.00 98.50 91 VAL A C 1
ATOM 745 O O . VAL A 1 91 ? 2.620 7.564 6.371 1.00 98.50 91 VAL A O 1
ATOM 748 N N . ILE A 1 92 ? 1.487 9.416 5.798 1.00 97.81 92 ILE A N 1
ATOM 749 C CA . ILE A 1 92 ? 2.676 10.263 5.618 1.00 97.81 92 ILE A CA 1
ATOM 750 C C . ILE A 1 92 ? 3.416 10.451 6.941 1.00 97.81 92 ILE A C 1
ATOM 752 O O . ILE A 1 92 ? 4.629 10.261 6.987 1.00 97.81 92 ILE A O 1
ATOM 756 N N . LYS A 1 93 ? 2.698 10.766 8.024 1.00 97.94 93 LYS A N 1
ATOM 757 C CA . LYS A 1 93 ? 3.275 10.956 9.365 1.00 97.94 93 LYS A CA 1
ATOM 758 C C . LYS A 1 93 ? 4.038 9.726 9.868 1.00 97.94 93 LYS A C 1
ATOM 760 O O . LYS A 1 93 ? 4.952 9.868 10.674 1.00 97.94 93 LYS A O 1
ATOM 765 N N . LEU A 1 94 ? 3.642 8.536 9.423 1.00 97.88 94 LEU A N 1
ATOM 766 C CA . LEU A 1 94 ? 4.277 7.260 9.754 1.00 97.88 94 LEU A CA 1
ATOM 767 C C . LEU A 1 94 ? 5.222 6.760 8.646 1.00 97.88 94 LEU A C 1
ATOM 769 O O . LEU A 1 94 ? 5.506 5.568 8.597 1.00 97.88 94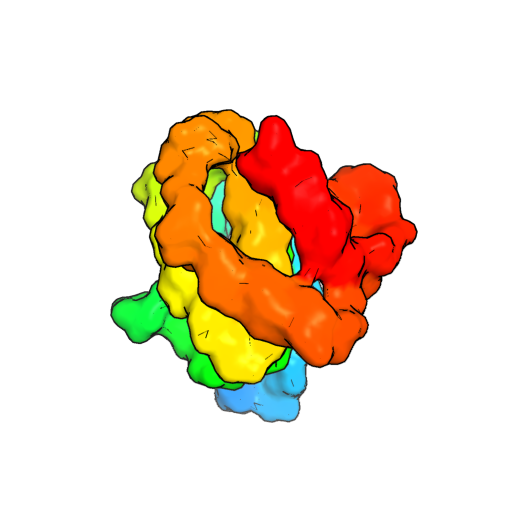 LEU A O 1
ATOM 773 N N . SER A 1 95 ? 5.672 7.637 7.743 1.00 97.44 95 SER A N 1
ATOM 774 C CA . SER A 1 95 ? 6.614 7.318 6.657 1.00 97.44 95 SER A CA 1
ATOM 775 C C . SER A 1 95 ? 6.152 6.227 5.678 1.00 97.44 95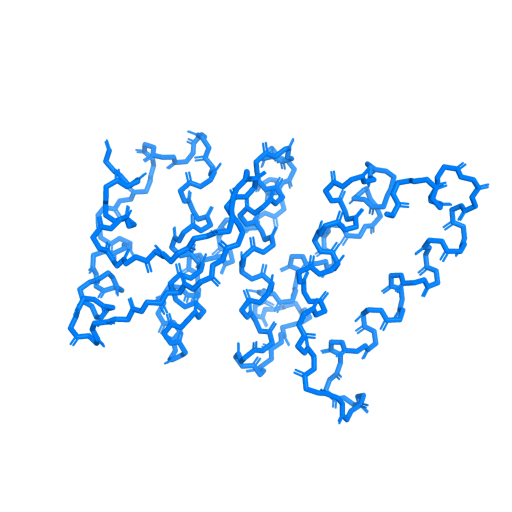 SER A C 1
ATOM 777 O O . SER A 1 95 ? 6.954 5.698 4.915 1.00 97.44 95 SER A O 1
ATOM 779 N N . GLY A 1 96 ? 4.852 5.921 5.599 1.00 97.56 96 GLY A N 1
ATOM 780 C CA . GLY A 1 96 ? 4.349 4.847 4.732 1.00 97.56 96 GLY A CA 1
ATOM 781 C C . GLY A 1 96 ? 4.682 5.042 3.247 1.00 97.56 96 GLY A C 1
ATOM 782 O O . GLY A 1 96 ? 4.941 4.077 2.537 1.00 97.56 96 GLY A O 1
ATOM 783 N N . HIS A 1 97 ? 4.734 6.292 2.783 1.00 96.44 97 HIS A N 1
ATOM 784 C CA . HIS A 1 97 ? 5.161 6.635 1.425 1.00 96.44 97 HIS A CA 1
ATOM 785 C C . HIS A 1 97 ? 6.656 6.366 1.180 1.00 96.44 97 HIS A C 1
ATOM 787 O O . HIS A 1 97 ? 7.018 5.912 0.099 1.00 96.44 97 HIS A O 1
ATOM 793 N N . GLU A 1 98 ? 7.519 6.578 2.176 1.00 96.19 98 GLU A N 1
ATOM 794 C CA . GLU A 1 98 ? 8.954 6.285 2.072 1.00 96.19 98 GLU A CA 1
ATOM 795 C C . GLU A 1 98 ? 9.191 4.779 1.950 1.00 96.19 98 GLU A C 1
ATOM 797 O O . GLU A 1 98 ? 9.994 4.341 1.129 1.00 96.19 98 GLU A O 1
ATOM 802 N N . TYR A 1 99 ? 8.421 3.969 2.682 1.00 97.31 99 TYR A N 1
ATOM 803 C CA . TYR A 1 99 ? 8.488 2.511 2.569 1.00 97.31 99 TYR A CA 1
ATOM 804 C C . TYR A 1 99 ? 8.129 2.033 1.156 1.00 97.31 99 TYR A C 1
ATOM 806 O O . TYR A 1 99 ? 8.784 1.137 0.629 1.00 97.31 99 TYR A O 1
ATOM 814 N N . LEU A 1 100 ? 7.167 2.674 0.482 1.00 97.50 100 LEU A N 1
ATOM 815 C CA . LEU A 1 100 ? 6.862 2.377 -0.924 1.00 97.50 100 LEU A CA 1
ATOM 816 C C . LEU A 1 100 ? 8.027 2.724 -1.860 1.00 97.50 100 LEU A C 1
ATOM 818 O O . LEU A 1 100 ? 8.307 1.951 -2.779 1.00 97.50 100 LEU A O 1
ATOM 822 N N . LEU A 1 101 ? 8.728 3.840 -1.622 1.00 95.94 101 LEU A N 1
ATOM 823 C CA . LEU A 1 101 ? 9.897 4.237 -2.420 1.00 95.94 101 LEU A CA 1
ATOM 824 C C . LEU A 1 101 ? 11.007 3.179 -2.353 1.00 95.94 101 LEU A C 1
ATOM 826 O O . LEU A 1 101 ? 11.575 2.830 -3.389 1.00 95.94 101 LEU A O 1
ATOM 830 N N . LEU A 1 102 ? 11.252 2.596 -1.172 1.00 95.88 102 LEU A N 1
ATOM 831 C CA . LEU A 1 102 ? 12.220 1.501 -0.996 1.00 95.88 102 LEU A CA 1
ATOM 832 C C . LEU A 1 102 ? 11.877 0.270 -1.855 1.00 95.88 102 LEU A C 1
ATOM 834 O O . LEU A 1 102 ? 12.767 -0.447 -2.307 1.00 95.88 102 LEU A O 1
ATOM 838 N N . HIS A 1 103 ? 10.592 0.056 -2.137 1.00 97.38 103 HIS A N 1
ATOM 839 C CA . HIS A 1 103 ? 10.090 -1.118 -2.851 1.00 97.38 103 HIS A CA 1
ATOM 840 C C . HIS A 1 103 ? 9.934 -0.911 -4.361 1.00 97.38 103 HIS A C 1
ATOM 842 O O . HIS A 1 103 ? 9.639 -1.868 -5.082 1.00 97.38 103 HIS A O 1
ATOM 848 N N . LEU A 1 104 ? 10.177 0.297 -4.882 1.00 96.25 104 LEU A N 1
ATOM 849 C CA . LEU A 1 104 ? 10.110 0.567 -6.323 1.00 96.25 104 LEU A CA 1
ATOM 850 C C . LEU A 1 104 ? 11.081 -0.302 -7.132 1.00 96.25 104 LEU A C 1
ATOM 852 O O . LEU A 1 104 ? 10.771 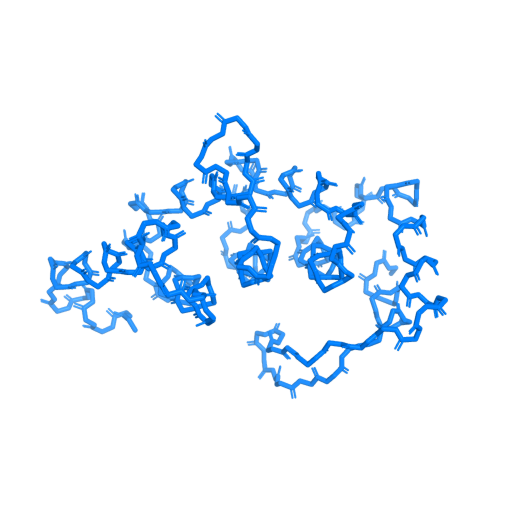-0.682 -8.262 1.00 96.25 104 LEU A O 1
ATOM 856 N N . SER A 1 105 ? 12.223 -0.666 -6.547 1.00 94.00 105 SER A N 1
ATOM 857 C CA . SER A 1 105 ? 13.237 -1.512 -7.190 1.00 94.00 105 SER A CA 1
ATOM 858 C C . SER A 1 105 ? 13.107 -3.004 -6.867 1.00 94.00 105 SER A C 1
ATOM 860 O O . SER A 1 105 ? 13.968 -3.767 -7.297 1.00 94.00 105 SER A O 1
ATOM 862 N N . SER A 1 106 ? 12.043 -3.434 -6.170 1.00 96.56 106 SER A N 1
ATOM 863 C CA . SER A 1 106 ? 11.828 -4.843 -5.799 1.00 96.56 106 SER A CA 1
ATOM 864 C C . SER A 1 106 ? 12.013 -5.782 -6.994 1.00 96.56 106 SER A C 1
ATOM 866 O O . SER A 1 106 ? 11.630 -5.445 -8.119 1.00 96.56 106 SER A O 1
ATOM 868 N N . GLU A 1 107 ? 12.612 -6.950 -6.765 1.00 94.69 107 GLU A N 1
ATOM 869 C CA . GLU A 1 107 ? 12.763 -7.987 -7.792 1.00 94.69 107 GLU A CA 1
ATOM 870 C C . GLU A 1 107 ? 11.411 -8.571 -8.209 1.00 94.69 107 GLU A C 1
ATOM 872 O O . GLU A 1 107 ? 11.253 -9.005 -9.349 1.00 94.69 107 GLU A O 1
ATOM 877 N N . ASP A 1 108 ? 10.412 -8.518 -7.321 1.00 97.00 108 ASP A N 1
ATOM 878 C CA . ASP A 1 108 ? 9.038 -8.850 -7.665 1.00 97.00 108 ASP A CA 1
ATOM 879 C C . ASP A 1 108 ? 8.406 -7.680 -8.448 1.00 97.00 108 ASP A C 1
ATOM 881 O O . ASP A 1 108 ? 8.168 -6.598 -7.888 1.00 97.00 108 ASP A O 1
ATOM 885 N N . PRO A 1 109 ? 8.093 -7.862 -9.746 1.00 97.94 109 PRO A N 1
ATOM 886 C CA . PRO A 1 109 ? 7.541 -6.789 -10.564 1.00 97.94 109 PRO A CA 1
ATOM 887 C C . PRO A 1 109 ? 6.159 -6.336 -10.081 1.00 97.94 109 PRO A C 1
ATOM 889 O O . PRO A 1 109 ? 5.806 -5.177 -10.275 1.00 97.94 109 PRO A O 1
ATOM 892 N N . THR A 1 110 ? 5.387 -7.192 -9.405 1.00 97.88 110 THR A N 1
ATOM 893 C CA . THR A 1 110 ? 4.078 -6.810 -8.853 1.00 97.88 110 THR A CA 1
ATOM 894 C C . THR A 1 110 ? 4.235 -5.923 -7.628 1.00 97.88 110 THR A C 1
ATOM 896 O O . THR A 1 110 ? 3.485 -4.962 -7.493 1.00 97.88 110 THR A O 1
ATOM 899 N N . VAL A 1 111 ? 5.219 -6.187 -6.763 1.00 98.12 111 VAL A N 1
ATOM 900 C CA . VAL A 1 111 ? 5.530 -5.297 -5.630 1.00 98.12 111 VAL A CA 1
ATOM 901 C C . VAL A 1 111 ? 5.951 -3.924 -6.147 1.00 98.12 111 VAL A C 1
ATOM 903 O O . VAL A 1 111 ? 5.373 -2.918 -5.752 1.00 98.12 111 VAL A O 1
ATOM 906 N N . SER A 1 112 ? 6.885 -3.884 -7.099 1.00 98.12 112 SER A N 1
ATOM 907 C CA . SER A 1 112 ? 7.325 -2.641 -7.747 1.00 98.12 112 SER A CA 1
ATOM 908 C C . SER A 1 112 ? 6.157 -1.871 -8.385 1.00 98.12 112 SER A C 1
ATOM 910 O O . SER A 1 112 ? 5.998 -0.671 -8.152 1.00 98.12 112 SER A O 1
ATOM 912 N N . PHE A 1 113 ? 5.289 -2.572 -9.122 1.00 98.50 113 PHE A N 1
ATOM 913 C CA . PHE A 1 113 ? 4.096 -1.999 -9.744 1.00 98.50 113 PHE A CA 1
ATOM 914 C C . PHE A 1 113 ? 3.126 -1.416 -8.712 1.00 98.50 113 PHE A C 1
ATOM 916 O O . PHE A 1 113 ? 2.684 -0.277 -8.851 1.00 98.50 113 PHE A O 1
ATOM 923 N N . LEU A 1 114 ? 2.787 -2.184 -7.674 1.00 98.38 114 LEU A N 1
ATOM 924 C CA . LEU A 1 114 ? 1.838 -1.768 -6.642 1.00 98.38 114 LEU A CA 1
ATOM 925 C C . LEU A 1 114 ? 2.396 -0.643 -5.775 1.00 98.38 114 LEU A C 1
ATOM 927 O O . LEU A 1 114 ? 1.626 0.225 -5.368 1.00 98.38 114 LEU A O 1
ATOM 931 N N . SER A 1 115 ? 3.707 -0.603 -5.541 1.00 97.94 115 SER A N 1
ATOM 932 C CA . SER A 1 115 ? 4.356 0.528 -4.879 1.00 97.94 115 SER A CA 1
ATOM 933 C C . SER A 1 115 ? 4.229 1.801 -5.701 1.00 97.94 115 SER A C 1
ATOM 935 O O . SER A 1 115 ? 3.835 2.840 -5.169 1.00 97.94 115 SER A O 1
ATOM 937 N N . LEU A 1 116 ? 4.462 1.712 -7.013 1.00 96.69 116 LEU A N 1
ATOM 938 C CA . LEU A 1 116 ? 4.301 2.852 -7.908 1.00 96.69 116 LEU A CA 1
ATOM 939 C C . LEU A 1 116 ? 2.841 3.314 -7.989 1.00 96.69 116 LEU A C 1
ATOM 941 O O . LEU A 1 116 ? 2.564 4.500 -7.824 1.00 96.69 116 LEU A O 1
ATOM 945 N N . TRP A 1 117 ? 1.898 2.384 -8.162 1.00 97.38 117 TRP A N 1
ATOM 946 C CA . TRP A 1 117 ? 0.465 2.686 -8.119 1.00 97.38 117 TRP A CA 1
ATOM 947 C C . TRP A 1 117 ? 0.071 3.358 -6.801 1.00 97.38 117 TRP A C 1
ATOM 949 O O . TRP A 1 117 ? -0.632 4.368 -6.807 1.00 97.38 117 TRP A O 1
ATOM 959 N N . SER A 1 118 ? 0.560 2.848 -5.674 1.00 97.88 118 SER A N 1
ATOM 960 C CA . SER A 1 118 ? 0.216 3.362 -4.348 1.00 97.88 118 SER A CA 1
ATOM 961 C C . SER A 1 118 ? 0.701 4.787 -4.131 1.00 97.88 118 SER A C 1
ATOM 963 O O . SER A 1 118 ? -0.026 5.593 -3.557 1.00 97.88 118 SER A O 1
ATOM 965 N N . LEU A 1 119 ? 1.876 5.138 -4.658 1.00 96.31 119 LEU A N 1
ATOM 966 C CA . LEU A 1 119 ? 2.399 6.504 -4.615 1.00 96.31 119 LEU A CA 1
ATOM 967 C C . LEU A 1 119 ? 1.493 7.507 -5.355 1.00 96.31 119 LEU A C 1
ATOM 969 O O . LEU A 1 119 ? 1.349 8.640 -4.902 1.00 96.31 119 LEU A O 1
ATOM 973 N N . THR A 1 120 ? 0.790 7.093 -6.419 1.00 94.56 120 THR A N 1
ATOM 974 C CA . THR A 1 120 ? -0.177 7.964 -7.134 1.00 94.56 120 THR A CA 1
ATOM 975 C C . THR A 1 120 ? -1.442 8.291 -6.323 1.00 94.56 120 THR A C 1
ATOM 977 O O . THR A 1 120 ? -2.187 9.221 -6.668 1.00 94.56 120 THR A O 1
ATOM 980 N N . GLN A 1 121 ? -1.689 7.550 -5.235 1.00 96.00 12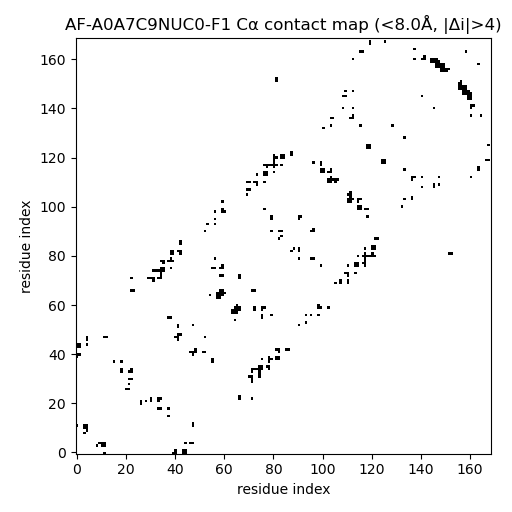1 GLN A N 1
ATOM 981 C CA . GLN A 1 121 ? -2.851 7.737 -4.361 1.00 96.00 121 GLN A CA 1
ATOM 982 C C . GLN A 1 121 ? -2.665 8.884 -3.355 1.00 96.00 121 GLN A C 1
ATOM 984 O O . GLN A 1 121 ? -3.654 9.393 -2.830 1.00 96.00 121 GLN A O 1
ATOM 989 N N . PHE A 1 122 ? -1.425 9.327 -3.123 1.00 95.62 122 PHE A N 1
ATOM 990 C CA . PHE A 1 122 ? -1.101 10.453 -2.245 1.00 95.62 122 PHE A CA 1
ATOM 991 C C . PHE A 1 122 ? -1.272 11.776 -2.997 1.00 95.62 122 PHE A C 1
ATOM 993 O O . PHE A 1 122 ? -0.418 12.164 -3.799 1.00 95.62 122 PHE A O 1
ATOM 1000 N N . LYS A 1 123 ? -2.372 12.490 -2.748 1.00 92.38 123 LYS A N 1
ATOM 1001 C CA . LYS A 1 123 ? -2.684 13.768 -3.403 1.00 92.38 123 LYS A CA 1
ATOM 1002 C C . LYS A 1 123 ? -1.614 14.825 -3.138 1.00 92.38 123 LYS A C 1
ATOM 1004 O O . LYS A 1 123 ? -1.274 15.570 -4.056 1.00 92.38 123 LYS A O 1
ATOM 1009 N N . SER A 1 124 ? -1.071 14.885 -1.924 1.00 91.75 124 SER A N 1
ATOM 1010 C CA . SER A 1 124 ? -0.060 15.869 -1.534 1.00 91.75 124 SER A CA 1
ATOM 1011 C C . SER A 1 124 ? 1.324 15.563 -2.105 1.00 91.75 124 SER A C 1
ATOM 1013 O O . SER A 1 124 ? 2.137 16.474 -2.230 1.00 91.75 124 SER A O 1
ATOM 1015 N N . LEU A 1 125 ? 1.605 14.303 -2.455 1.00 85.38 125 LEU A N 1
ATOM 1016 C CA . LEU A 1 125 ? 2.916 13.880 -2.962 1.00 85.38 125 LEU A CA 1
ATOM 1017 C C . LEU A 1 125 ? 3.005 13.838 -4.489 1.00 85.38 125 LEU A C 1
ATOM 1019 O O . LEU A 1 125 ? 4.115 13.756 -5.013 1.00 85.38 125 LEU A O 1
ATOM 1023 N N . ARG A 1 126 ? 1.883 13.955 -5.217 1.00 76.62 126 ARG A N 1
ATOM 1024 C CA . ARG A 1 126 ? 1.872 13.936 -6.695 1.00 76.62 126 ARG A CA 1
ATOM 1025 C C . ARG A 1 126 ? 2.868 14.908 -7.322 1.00 76.62 126 ARG A C 1
ATOM 1027 O O . ARG A 1 126 ? 3.533 14.563 -8.286 1.00 76.62 126 ARG A O 1
ATOM 1034 N N . THR A 1 127 ? 3.005 16.104 -6.758 1.00 74.62 127 THR A N 1
ATOM 1035 C CA . THR A 1 127 ? 3.928 17.135 -7.264 1.00 74.62 127 THR A CA 1
ATOM 1036 C C . THR A 1 127 ? 5.363 16.978 -6.762 1.00 74.62 127 THR A C 1
ATOM 1038 O O . THR A 1 127 ? 6.254 17.678 -7.237 1.00 74.62 127 THR A O 1
ATOM 1041 N N . SER A 1 128 ? 5.593 16.089 -5.794 1.00 78.81 128 SER A N 1
ATOM 1042 C CA . SER A 1 128 ? 6.889 15.890 -5.135 1.00 78.81 128 SER A CA 1
ATOM 1043 C C . SER A 1 128 ? 7.645 14.663 -5.649 1.00 78.81 128 SER A C 1
ATOM 1045 O O . SER A 1 128 ? 8.865 14.611 -5.505 1.00 78.81 128 SER A O 1
ATOM 1047 N N . LEU A 1 129 ? 6.948 13.704 -6.269 1.00 84.12 129 LEU A N 1
ATOM 1048 C CA . LEU A 1 129 ? 7.559 12.560 -6.951 1.00 84.12 129 LEU A CA 1
ATOM 1049 C C . LEU A 1 129 ? 8.413 13.036 -8.125 1.00 84.12 129 LEU A C 1
ATOM 1051 O O . LEU A 1 129 ? 7.904 13.591 -9.103 1.00 84.12 129 LEU A O 1
ATOM 1055 N N . LYS A 1 130 ? 9.723 12.801 -8.055 1.00 87.50 130 LYS A N 1
ATOM 1056 C CA . LYS A 1 130 ? 10.628 13.157 -9.144 1.00 87.50 130 LYS A CA 1
ATOM 1057 C C . LYS A 1 130 ? 10.636 12.034 -10.165 1.00 87.50 130 LYS A C 1
ATOM 1059 O O . LYS A 1 130 ? 10.610 10.855 -9.828 1.00 87.50 130 LYS A O 1
ATOM 1064 N N . LYS A 1 131 ? 10.766 12.395 -11.442 1.00 88.06 131 LYS A N 1
ATOM 1065 C CA . LYS A 1 131 ? 10.905 11.421 -12.539 1.00 88.06 131 LYS A CA 1
ATOM 1066 C C . LYS A 1 131 ? 12.054 10.431 -12.304 1.00 88.06 131 LYS A C 1
ATOM 1068 O O . LYS A 1 131 ? 11.996 9.282 -12.735 1.00 88.06 131 LYS A O 1
ATOM 1073 N N . GLU A 1 132 ? 13.094 10.875 -11.613 1.00 89.88 132 GLU A N 1
ATOM 1074 C CA . GLU A 1 132 ? 14.255 10.073 -11.226 1.00 89.88 132 GLU A CA 1
ATOM 1075 C C . GLU A 1 132 ? 13.874 8.888 -10.322 1.00 89.88 132 GLU A C 1
ATOM 1077 O O . GLU A 1 132 ? 14.455 7.814 -10.472 1.00 89.88 132 GLU A O 1
ATOM 1082 N N . ASP A 1 133 ? 12.856 9.054 -9.470 1.00 88.62 133 ASP A N 1
ATOM 1083 C CA . ASP A 1 133 ? 12.422 8.051 -8.494 1.00 88.62 133 ASP A CA 1
ATOM 1084 C C . ASP A 1 133 ? 11.709 6.870 -9.173 1.00 88.62 133 ASP A C 1
ATOM 1086 O O . ASP A 1 133 ? 11.896 5.718 -8.785 1.00 88.62 133 ASP A O 1
ATOM 1090 N N . TYR A 1 134 ? 10.913 7.134 -10.220 1.00 92.06 134 TYR A N 1
ATOM 1091 C CA . TYR A 1 134 ? 10.045 6.120 -10.837 1.00 92.06 134 TYR A CA 1
ATOM 1092 C C . TYR A 1 134 ? 10.400 5.722 -12.273 1.00 92.06 134 TYR A C 1
ATOM 1094 O O . TYR A 1 134 ? 9.927 4.685 -12.737 1.00 92.06 134 TYR A O 1
ATOM 1102 N N . SER A 1 135 ? 11.224 6.489 -12.994 1.00 94.00 135 SER A N 1
ATOM 1103 C CA . SER A 1 135 ? 11.510 6.224 -14.417 1.00 94.00 135 SER A CA 1
ATOM 1104 C C . SER A 1 135 ? 12.104 4.838 -14.667 1.00 94.00 135 SER A C 1
ATOM 1106 O O . SER A 1 135 ? 11.609 4.106 -15.518 1.00 94.00 135 SER A O 1
ATOM 1108 N N . LYS A 1 136 ? 13.129 4.436 -13.908 1.00 95.75 136 LYS A N 1
ATOM 1109 C CA . LYS A 1 136 ? 13.757 3.112 -14.059 1.00 95.75 136 LYS A CA 1
ATOM 1110 C C . LYS A 1 136 ? 12.787 1.956 -13.747 1.00 95.75 136 LYS A C 1
ATOM 1112 O O . LYS A 1 136 ? 12.669 1.069 -14.595 1.00 95.75 136 LYS A O 1
ATOM 1117 N N . PRO A 1 137 ? 12.081 1.941 -12.595 1.00 95.88 137 PRO A N 1
ATOM 1118 C CA . PRO A 1 137 ? 11.033 0.954 -12.328 1.00 95.88 137 PRO A CA 1
ATOM 1119 C C . PRO A 1 137 ? 9.972 0.885 -13.427 1.00 95.88 137 PRO A C 1
ATOM 1121 O O . PRO A 1 137 ? 9.633 -0.204 -13.887 1.00 95.88 137 PRO A O 1
ATOM 1124 N N . LEU A 1 138 ? 9.480 2.040 -13.880 1.00 96.31 138 LEU A N 1
ATOM 1125 C CA . LEU A 1 138 ? 8.427 2.130 -14.884 1.00 96.31 138 LEU A CA 1
ATOM 1126 C C . LEU A 1 138 ? 8.867 1.543 -16.231 1.00 96.31 138 LEU A C 1
ATOM 1128 O O . LEU A 1 138 ? 8.150 0.722 -16.800 1.00 96.31 138 LEU A O 1
ATOM 1132 N N . GLU A 1 139 ? 10.058 1.900 -16.715 1.00 96.94 139 GLU A N 1
ATOM 1133 C CA . GLU A 1 139 ? 10.606 1.337 -17.955 1.00 96.94 139 GLU A CA 1
ATOM 1134 C C . GLU A 1 139 ? 10.836 -0.174 -17.840 1.00 96.94 139 GLU A C 1
ATOM 1136 O O . GLU A 1 139 ? 10.496 -0.923 -18.756 1.00 96.94 139 GLU A O 1
ATOM 1141 N N . ARG A 1 140 ? 11.312 -0.665 -16.687 1.00 97.31 140 ARG A N 1
ATOM 1142 C CA . ARG A 1 140 ? 11.425 -2.111 -16.434 1.00 97.31 140 ARG A CA 1
ATOM 1143 C C . ARG A 1 140 ? 10.068 -2.812 -16.556 1.00 97.31 140 ARG A C 1
ATOM 1145 O O . ARG A 1 140 ? 9.980 -3.852 -17.203 1.00 97.31 140 ARG A O 1
ATOM 1152 N N . LEU A 1 141 ? 9.013 -2.250 -15.966 1.00 97.69 141 LEU A N 1
ATOM 1153 C CA . LEU A 1 141 ? 7.657 -2.808 -16.037 1.00 97.69 141 LEU A CA 1
ATOM 1154 C C . LEU A 1 141 ? 7.094 -2.776 -17.466 1.00 97.69 141 LEU A C 1
ATOM 1156 O O . LEU A 1 141 ? 6.466 -3.750 -17.883 1.00 97.69 141 LEU A O 1
ATOM 1160 N N . LYS A 1 142 ? 7.363 -1.707 -18.233 1.00 97.38 142 LYS A N 1
ATOM 1161 C CA . LYS A 1 142 ? 7.018 -1.610 -19.664 1.00 97.38 142 LYS A CA 1
ATOM 1162 C C . LYS A 1 142 ? 7.704 -2.704 -20.482 1.00 97.38 142 LYS A C 1
ATOM 1164 O O . LYS A 1 142 ? 7.041 -3.370 -21.271 1.00 97.38 142 LYS A O 1
ATOM 1169 N N . HIS A 1 143 ? 9.001 -2.929 -20.270 1.00 97.56 143 HIS A N 1
ATOM 1170 C CA . HIS A 1 143 ? 9.754 -3.977 -20.969 1.00 97.56 143 HIS A CA 1
ATOM 1171 C C . HIS A 1 143 ? 9.224 -5.389 -20.699 1.00 97.56 143 HIS A C 1
ATOM 1173 O O . HIS A 1 143 ? 9.301 -6.243 -21.579 1.00 97.56 143 HIS A O 1
ATOM 1179 N N . LEU A 1 144 ? 8.681 -5.633 -19.505 1.00 97.12 144 LEU A N 1
ATOM 1180 C CA . LEU A 1 144 ? 8.080 -6.913 -19.131 1.00 97.12 144 LEU A CA 1
ATOM 1181 C C . LEU A 1 144 ? 6.634 -7.090 -19.634 1.00 97.12 144 LEU A C 1
ATOM 1183 O O . LEU A 1 144 ? 6.069 -8.157 -19.414 1.00 97.12 144 LEU A O 1
ATOM 1187 N N . ASP A 1 145 ? 6.023 -6.066 -20.249 1.00 96.38 145 ASP A N 1
ATOM 1188 C CA . ASP A 1 145 ? 4.572 -5.998 -20.516 1.00 96.38 145 ASP A CA 1
ATOM 1189 C C . ASP A 1 145 ? 3.743 -6.358 -19.262 1.00 96.38 145 ASP A C 1
ATOM 1191 O O . ASP A 1 145 ? 2.746 -7.083 -19.324 1.00 96.38 145 ASP A O 1
ATOM 1195 N N . TRP A 1 146 ? 4.198 -5.901 -18.084 1.00 97.75 146 TRP A N 1
ATOM 1196 C CA . TRP A 1 146 ? 3.636 -6.346 -16.807 1.00 97.75 146 TRP A CA 1
ATOM 1197 C C . TRP A 1 146 ? 2.254 -5.747 -16.557 1.00 97.75 146 TRP A C 1
ATOM 1199 O O . TRP A 1 146 ? 2.061 -4.542 -16.687 1.00 97.75 146 TRP A O 1
ATOM 1209 N N . LYS A 1 147 ? 1.290 -6.573 -16.144 1.00 97.19 147 LYS A N 1
ATOM 1210 C CA . LYS A 1 147 ? -0.104 -6.165 -15.925 1.00 97.19 147 LYS A CA 1
ATOM 1211 C C . LYS A 1 147 ? -0.580 -6.648 -14.571 1.00 97.19 147 LYS A C 1
ATOM 1213 O O . LYS A 1 147 ? -0.318 -7.789 -14.195 1.00 97.19 147 LYS A O 1
ATOM 1218 N N . VAL A 1 148 ? -1.314 -5.801 -13.859 1.00 97.75 148 VAL A N 1
ATOM 1219 C CA . VAL A 1 148 ? -1.841 -6.137 -12.532 1.00 97.75 148 VAL A CA 1
ATOM 1220 C C . VAL A 1 148 ? -3.343 -5.896 -12.500 1.00 97.75 148 VAL A C 1
ATOM 1222 O O . VAL A 1 148 ? -3.814 -4.803 -12.801 1.00 97.75 148 VAL A O 1
ATOM 1225 N N . LEU A 1 149 ? -4.103 -6.931 -12.139 1.00 97.00 149 LEU A N 1
ATOM 1226 C CA . LEU A 1 149 ? -5.515 -6.812 -11.786 1.00 97.00 149 LEU A CA 1
ATOM 1227 C C . LEU A 1 149 ? -5.600 -6.383 -10.321 1.00 97.00 149 LEU A C 1
ATOM 1229 O O . LEU A 1 149 ? -5.147 -7.120 -9.447 1.00 97.00 149 LEU A O 1
ATOM 1233 N N . LEU A 1 150 ? -6.169 -5.212 -10.052 1.00 96.00 150 LEU A N 1
ATOM 1234 C CA . LEU A 1 150 ? -6.331 -4.708 -8.688 1.00 96.00 150 LEU A CA 1
ATOM 1235 C C . LEU A 1 150 ? -7.651 -3.955 -8.526 1.00 96.00 150 LEU A C 1
ATOM 1237 O O . LEU A 1 150 ? -8.243 -3.490 -9.502 1.00 96.00 150 LEU A O 1
ATOM 1241 N N . PHE A 1 151 ? -8.106 -3.846 -7.279 1.00 97.25 151 PHE A N 1
ATOM 1242 C CA . PHE A 1 151 ? -9.178 -2.937 -6.887 1.00 97.25 151 PHE A CA 1
ATOM 1243 C C . PHE A 1 151 ? -8.586 -1.546 -6.640 1.00 97.25 151 PHE A C 1
ATOM 1245 O O . PHE A 1 151 ? -7.739 -1.394 -5.761 1.00 97.25 151 PHE A O 1
ATOM 1252 N N . ASP A 1 152 ? -9.007 -0.536 -7.399 1.00 95.94 152 ASP A N 1
ATOM 1253 C CA . ASP A 1 152 ? -8.448 0.822 -7.301 1.00 95.94 152 ASP A CA 1
ATOM 1254 C C . ASP A 1 152 ? -9.113 1.690 -6.220 1.00 95.94 152 ASP A C 1
ATOM 1256 O O . ASP A 1 152 ? -8.776 2.861 -6.068 1.00 95.94 152 ASP A O 1
ATOM 1260 N N . GLY A 1 153 ? -10.038 1.115 -5.449 1.00 94.25 153 GLY A N 1
ATOM 1261 C CA . GLY A 1 153 ? -10.882 1.827 -4.492 1.00 94.25 153 GLY A CA 1
ATOM 1262 C C . GLY A 1 153 ? -12.302 2.079 -5.005 1.00 94.25 153 GLY A C 1
ATOM 1263 O O . GLY A 1 1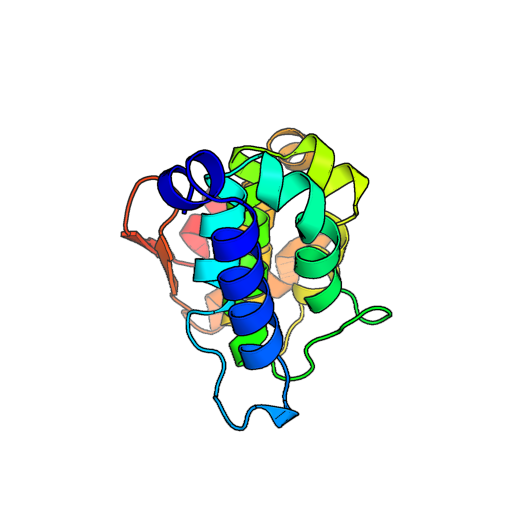53 ? -13.192 2.322 -4.187 1.00 94.25 153 GLY A O 1
ATOM 1264 N N . GLU A 1 154 ? -12.532 1.949 -6.314 1.00 94.81 154 GLU A N 1
ATOM 1265 C CA . GLU A 1 154 ? -13.844 2.096 -6.956 1.00 94.81 154 GLU A CA 1
ATOM 1266 C C . GLU A 1 154 ? -14.223 0.860 -7.775 1.00 94.81 154 GLU A C 1
ATOM 1268 O O . GLU A 1 154 ? -15.336 0.344 -7.664 1.00 94.81 154 GLU A O 1
ATOM 1273 N N . THR A 1 155 ? -13.287 0.346 -8.572 1.00 96.31 155 THR A N 1
ATOM 1274 C CA . THR A 1 155 ? -13.504 -0.749 -9.518 1.00 96.31 155 THR A CA 1
ATOM 1275 C C . THR A 1 155 ? -12.337 -1.728 -9.526 1.00 96.31 155 THR A C 1
ATOM 1277 O O . THR A 1 155 ? -11.211 -1.402 -9.156 1.00 96.31 155 THR A O 1
ATOM 1280 N N . ILE A 1 156 ? -12.610 -2.962 -9.951 1.00 96.94 156 ILE A N 1
ATOM 1281 C CA . ILE A 1 156 ? -11.565 -3.946 -10.232 1.00 96.94 156 ILE A CA 1
ATOM 1282 C C . ILE A 1 156 ? -11.265 -3.880 -11.723 1.00 96.94 156 ILE A C 1
ATOM 1284 O O . ILE A 1 156 ? -12.153 -4.125 -12.541 1.00 96.94 156 ILE A O 1
ATOM 1288 N N . LYS A 1 157 ? -10.020 -3.567 -12.077 1.00 97.00 157 LYS A N 1
ATOM 1289 C CA . LYS A 1 157 ? -9.571 -3.544 -13.472 1.00 97.00 157 LYS A CA 1
ATOM 1290 C C . LYS A 1 157 ? -8.087 -3.852 -13.587 1.00 97.00 157 LYS A C 1
ATOM 1292 O O . LYS A 1 157 ? -7.339 -3.811 -12.609 1.00 97.00 157 LYS A O 1
ATOM 1297 N N . THR A 1 158 ? -7.679 -4.204 -14.798 1.00 98.00 158 THR A N 1
ATOM 1298 C CA . THR A 1 158 ? -6.275 -4.421 -15.126 1.00 98.00 158 THR A CA 1
ATOM 1299 C C . THR A 1 158 ? -5.614 -3.086 -15.415 1.00 98.00 158 THR A C 1
ATOM 1301 O O . THR A 1 158 ? -6.097 -2.334 -16.255 1.00 98.00 158 THR A O 1
ATOM 1304 N N . TYR A 1 159 ? -4.504 -2.829 -14.737 1.00 97.94 159 TYR A N 1
ATOM 1305 C CA . TYR A 1 159 ? -3.627 -1.704 -15.005 1.00 97.94 159 TYR A CA 1
ATOM 1306 C C . TYR A 1 159 ? -2.365 -2.167 -15.723 1.00 97.94 159 TYR A C 1
ATOM 1308 O O . TYR A 1 159 ? -1.801 -3.226 -15.422 1.00 97.94 159 TYR A O 1
ATOM 1316 N N . THR A 1 160 ? -1.917 -1.332 -16.649 1.00 97.81 160 THR A N 1
ATOM 1317 C CA . THR A 1 160 ? -0.659 -1.439 -17.384 1.00 97.81 160 THR A CA 1
ATOM 1318 C C . THR A 1 160 ? 0.337 -0.378 -16.898 1.00 97.81 160 THR A C 1
ATOM 1320 O O . THR A 1 160 ? -0.049 0.573 -16.210 1.00 97.81 160 THR A O 1
ATOM 1323 N N . PRO A 1 161 ? 1.626 -0.477 -17.261 1.00 96.69 161 PRO A N 1
ATOM 1324 C CA . PRO A 1 161 ? 2.604 0.552 -16.930 1.00 96.69 161 PRO A CA 1
ATOM 1325 C C . PRO A 1 161 ? 2.271 1.896 -17.596 1.00 96.69 161 PRO A C 1
ATOM 1327 O O . PRO A 1 161 ? 2.536 2.942 -17.016 1.00 96.69 161 PRO A O 1
ATOM 1330 N N . GLN A 1 162 ? 1.638 1.895 -18.774 1.00 95.25 162 GLN A N 1
ATOM 1331 C CA . GLN A 1 162 ? 1.161 3.113 -19.440 1.00 95.25 162 GLN A CA 1
ATOM 1332 C C . GLN A 1 162 ? 0.034 3.796 -18.649 1.00 95.25 162 GLN A C 1
ATOM 1334 O O . GLN A 1 162 ? -0.011 5.026 -18.567 1.00 95.25 162 GLN A O 1
ATOM 1339 N N . ASP A 1 163 ? -0.845 3.013 -18.016 1.00 95.50 163 ASP A N 1
ATOM 1340 C CA . ASP A 1 163 ? -1.870 3.562 -17.124 1.00 95.50 163 ASP A CA 1
ATOM 1341 C C . ASP A 1 163 ? -1.228 4.201 -15.885 1.00 95.50 163 ASP A C 1
ATOM 1343 O O . ASP A 1 163 ? -1.626 5.294 -15.490 1.00 95.50 163 ASP A O 1
ATOM 1347 N N . LEU A 1 164 ? -0.203 3.564 -15.294 1.00 92.69 164 LEU A N 1
ATOM 1348 C CA . LEU A 1 164 ? 0.542 4.142 -14.165 1.00 92.69 164 LEU A CA 1
ATOM 1349 C C . LEU A 1 164 ? 1.247 5.439 -14.544 1.00 92.69 164 LEU A C 1
ATOM 1351 O O . LEU A 1 164 ? 1.197 6.404 -13.788 1.00 92.69 164 LEU A O 1
ATOM 1355 N N . GLU A 1 165 ? 1.883 5.469 -15.714 1.00 91.50 165 GLU A N 1
ATOM 1356 C CA . GLU A 1 165 ? 2.521 6.671 -16.244 1.00 91.50 165 GLU A CA 1
ATOM 1357 C C . GLU A 1 165 ? 1.517 7.823 -16.330 1.00 91.50 165 GLU A C 1
ATOM 1359 O O . GLU A 1 165 ? 1.784 8.910 -15.831 1.00 91.50 165 GLU A O 1
ATOM 1364 N N . SER A 1 166 ? 0.321 7.554 -16.853 1.00 91.94 166 SER A N 1
ATOM 1365 C CA . SER A 1 166 ? -0.754 8.546 -16.973 1.00 91.94 166 SER A CA 1
ATOM 1366 C C . SER A 1 166 ? -1.304 9.031 -15.626 1.00 91.94 166 SER A C 1
ATOM 1368 O O . SER A 1 166 ? -1.923 10.085 -15.575 1.00 91.94 166 SER A O 1
ATOM 1370 N N . LEU A 1 167 ? -1.114 8.274 -14.540 1.00 89.50 167 LEU A 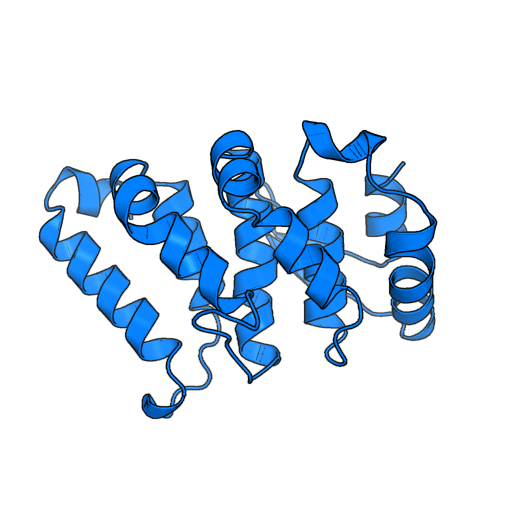N 1
ATOM 1371 C CA . LEU A 1 167 ? -1.506 8.672 -13.182 1.00 89.50 167 LEU A CA 1
ATOM 1372 C C . LEU A 1 167 ? -0.436 9.511 -12.464 1.00 89.50 167 LEU A C 1
ATOM 1374 O O . LEU A 1 167 ? -0.736 10.128 -11.438 1.00 89.50 167 LEU A O 1
ATOM 1378 N N . LEU A 1 168 ? 0.805 9.494 -12.960 1.00 81.50 168 LEU A N 1
ATOM 1379 C CA . LEU A 1 168 ? 1.943 10.242 -12.413 1.00 81.50 168 LEU A CA 1
ATOM 1380 C C . LEU A 1 168 ? 2.078 11.652 -13.022 1.00 81.50 168 LEU A C 1
ATOM 1382 O O . LEU A 1 168 ? 2.842 12.456 -12.485 1.00 81.50 168 LEU A O 1
ATOM 1386 N N . PHE A 1 169 ? 1.352 11.944 -14.108 1.00 63.50 169 PHE A N 1
ATOM 1387 C CA . PHE A 1 169 ? 1.302 13.229 -14.821 1.00 63.50 169 PHE A CA 1
ATOM 1388 C C . PHE A 1 169 ? -0.092 13.864 -14.739 1.00 63.50 169 PHE A C 1
ATOM 1390 O O . PHE A 1 169 ? -0.158 15.114 -14.794 1.00 63.50 169 PHE A O 1
#

Secondary structure (DSSP, 8-state):
-HHHHHH-HHHHHHHHHHHHHHTSGGG-S--TTHHHHHHHHHHH-HHHHHHHHHHHHGGG-TTTT----HHHHHHHHHHHHHHHHHHHHHHHHTTHHHHHHHHTT-SSHHHHHHHHHHHTT-TTTTTT--HHHHHHHHHHHHHTT--EEEE-SS-EEEE-HHHHHHHH-

Radius of gyration: 15.49 Å; Cα contacts (8 Å, |Δi|>4): 228; chains: 1; bounding box: 35×39×42 Å

pLDDT: mean 92.81, std 8.05, range [63.5, 98.75]

Sequence (169 aa):
MAKIAEAEMERARIIIRRLMWMLNEESGGMGWGVGEGYAEALFHSEKLKKEYLQVYLSYLWPEGNYLEFPPAQRGLAWGIGRLAQRYEEEVIKLSGHEYLLLHLSSEDPTVSFLSLWSLTQFKSLRTSLKKEDYSKPLERLKHLDWKVLLFDGETIKTYTPQDLESLLF

Solvent-accessible surface area (backbone atoms only — not comparable to full-atom values): 9158 Å² total; per-residue (Å²): 94,34,74,47,39,73,74,38,49,67,61,40,49,53,53,50,53,50,43,56,46,38,66,33,78,88,56,79,51,80,31,79,64,39,31,38,54,51,32,52,35,31,68,57,17,70,72,50,31,74,76,40,45,69,64,62,48,24,34,57,26,84,94,55,63,43,51,86,56,56,82,43,39,30,31,41,32,38,21,52,17,60,34,23,69,79,40,38,69,61,37,54,77,66,45,42,63,59,34,31,60,71,32,33,74,42,89,48,62,61,33,14,48,28,16,53,52,18,53,55,40,30,78,87,43,50,87,67,66,50,67,82,77,45,48,65,46,45,53,53,36,50,75,65,70,45,70,47,77,45,72,78,86,86,52,77,48,75,42,42,45,68,55,49,52,64,59,67,109

Mean predicted aligned error: 3.74 Å

Foldseek 3Di:
DAVCCVVPVVVLVVVLVVLVCLLDPVNVHPSPCSLQVNLVSVQNHVVSVVVPVLVLLQCLPPVGVDRPDVVNLLSSLLSLLVSCLPPVVVCVVSVSLVSLLVQCPPPPLSSVVSSLLSQLSNPVCLVVDDCVSRVVSLVVQVVVQHWDFDDSNPDTDIDTSVNSVVSSD